Protein AF-A0A5T5CMS7-F1 (afdb_monomer_lite)

Radius of gyration: 16.69 Å; chains: 1; bounding box: 34×51×53 Å

pLDDT: mean 83.08, std 15.41, range [34.88, 97.69]

Structure (mmCIF, N/CA/C/O backbone):
data_AF-A0A5T5CMS7-F1
#
_entry.id   AF-A0A5T5CMS7-F1
#
loop_
_atom_site.group_PDB
_atom_site.id
_atom_site.type_symbol
_atom_site.label_atom_id
_atom_site.label_alt_id
_atom_site.label_comp_id
_atom_site.label_asym_id
_atom_site.label_entity_id
_atom_site.label_seq_id
_atom_site.pdbx_PDB_ins_code
_atom_site.Cartn_x
_atom_site.Cartn_y
_atom_site.Cartn_z
_atom_site.occupancy
_atom_site.B_iso_or_equiv
_atom_site.auth_seq_id
_atom_site.auth_comp_id
_atom_site.auth_asym_id
_atom_site.auth_atom_id
_atom_site.pdbx_PDB_model_num
ATOM 1 N N . MET A 1 1 ? 6.691 -6.790 -33.760 1.00 67.81 1 MET A N 1
ATOM 2 C CA . MET A 1 1 ? 5.887 -5.939 -32.857 1.00 67.81 1 MET A CA 1
ATOM 3 C C . MET A 1 1 ? 5.445 -6.677 -31.600 1.00 67.81 1 MET A C 1
ATOM 5 O O . MET A 1 1 ? 5.761 -6.185 -30.530 1.00 67.81 1 MET A O 1
ATOM 9 N N . GLU A 1 2 ? 4.840 -7.869 -31.679 1.00 78.19 2 GLU A N 1
ATOM 10 C CA . GLU A 1 2 ? 4.357 -8.577 -30.472 1.00 78.19 2 GLU A CA 1
ATOM 11 C C . GLU A 1 2 ? 5.455 -8.902 -29.445 1.00 78.19 2 GLU A C 1
ATOM 13 O O . 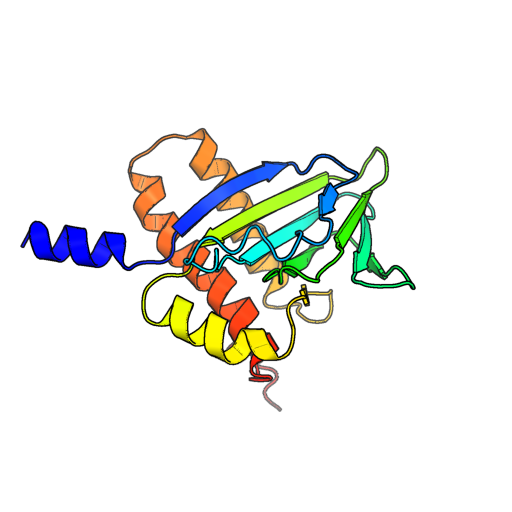GLU A 1 2 ? 5.300 -8.603 -28.270 1.00 78.19 2 GLU A O 1
ATOM 18 N N . LYS A 1 3 ? 6.623 -9.398 -29.877 1.00 79.19 3 LYS A N 1
ATOM 19 C CA . LYS A 1 3 ? 7.758 -9.654 -28.964 1.00 79.19 3 LYS A CA 1
ATOM 20 C C . LYS A 1 3 ? 8.259 -8.392 -28.247 1.00 79.19 3 LYS A C 1
ATOM 22 O O . LYS A 1 3 ? 8.653 -8.467 -27.092 1.00 79.19 3 LYS A O 1
ATOM 27 N N . ILE A 1 4 ? 8.215 -7.241 -28.922 1.00 73.00 4 ILE A N 1
ATOM 28 C CA . ILE A 1 4 ? 8.604 -5.945 -28.342 1.00 73.00 4 ILE A CA 1
ATOM 29 C C . ILE A 1 4 ? 7.532 -5.479 -27.352 1.00 73.00 4 ILE A C 1
ATOM 31 O O . ILE A 1 4 ? 7.870 -5.019 -26.269 1.00 73.00 4 ILE A O 1
ATOM 35 N N . ARG A 1 5 ? 6.246 -5.660 -27.681 1.00 71.44 5 ARG A N 1
ATOM 36 C CA . ARG A 1 5 ? 5.127 -5.367 -26.776 1.00 71.44 5 ARG A CA 1
ATOM 37 C C . ARG A 1 5 ? 5.199 -6.209 -25.502 1.00 71.44 5 ARG A C 1
ATOM 39 O O . ARG A 1 5 ? 5.065 -5.665 -24.416 1.00 71.44 5 ARG A O 1
ATOM 46 N N . GLN A 1 6 ? 5.458 -7.508 -25.631 1.00 73.00 6 GLN A N 1
ATOM 47 C CA . GLN A 1 6 ? 5.621 -8.416 -24.494 1.00 73.00 6 GLN A CA 1
ATOM 48 C C . GLN A 1 6 ? 6.840 -8.050 -23.643 1.00 73.00 6 GLN A C 1
ATOM 50 O O . GLN A 1 6 ? 6.724 -7.971 -22.425 1.00 73.00 6 GLN A O 1
ATOM 55 N N . ALA A 1 7 ? 7.978 -7.735 -24.274 1.00 72.56 7 ALA A N 1
ATOM 56 C CA . ALA A 1 7 ? 9.153 -7.240 -23.561 1.00 72.56 7 ALA A CA 1
ATOM 57 C C . ALA A 1 7 ? 8.838 -5.949 -22.784 1.00 72.56 7 ALA A C 1
ATOM 59 O O . ALA A 1 7 ? 9.144 -5.859 -21.598 1.00 72.56 7 ALA A O 1
ATOM 60 N N . PHE A 1 8 ? 8.139 -4.998 -23.412 1.00 70.56 8 PHE A N 1
ATOM 61 C CA . PHE A 1 8 ? 7.725 -3.749 -22.776 1.00 70.56 8 PHE A CA 1
ATOM 62 C C . PHE A 1 8 ? 6.794 -3.986 -21.580 1.00 70.56 8 PHE A C 1
ATOM 64 O O . PHE A 1 8 ? 7.064 -3.500 -20.484 1.00 70.56 8 PHE A O 1
ATOM 71 N N . LEU A 1 9 ? 5.743 -4.794 -21.747 1.00 70.00 9 LEU A N 1
ATOM 72 C CA . LEU A 1 9 ? 4.816 -5.137 -20.663 1.00 70.00 9 LEU A CA 1
ATOM 73 C C . LEU A 1 9 ? 5.530 -5.841 -19.503 1.00 70.00 9 LEU A C 1
ATOM 75 O O . LEU A 1 9 ? 5.297 -5.503 -18.349 1.00 70.00 9 LEU A O 1
ATOM 79 N N . SER A 1 10 ? 6.457 -6.753 -19.804 1.00 74.50 10 SER A N 1
ATOM 80 C CA . SER A 1 10 ? 7.242 -7.463 -18.787 1.00 74.50 10 SER A CA 1
ATOM 81 C C . SER A 1 10 ? 8.240 -6.578 -18.032 1.00 74.50 10 SER A C 1
ATOM 83 O O . SER A 1 10 ? 8.715 -6.981 -16.970 1.00 74.50 10 SER A O 1
ATOM 85 N N . SER A 1 11 ? 8.546 -5.390 -18.564 1.00 77.44 11 SER A N 1
ATOM 86 C CA . SER A 1 11 ? 9.474 -4.415 -17.981 1.00 77.44 11 SER A CA 1
ATOM 87 C C . SER A 1 11 ? 8.796 -3.316 -17.158 1.00 77.44 11 SER A C 1
ATOM 8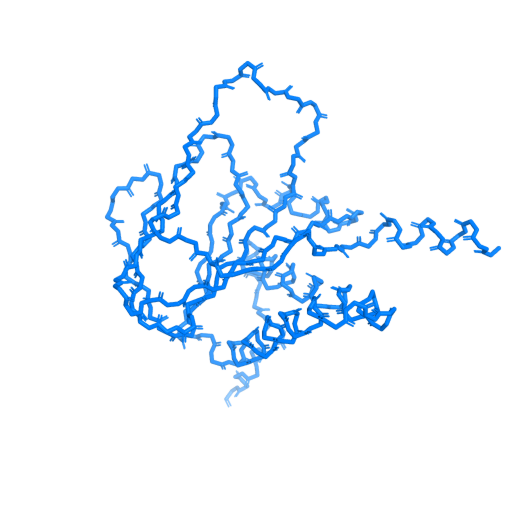9 O O . SER A 1 11 ? 9.492 -2.544 -16.502 1.00 77.44 11 SER A O 1
ATOM 91 N N . ASN A 1 12 ? 7.461 -3.250 -17.171 1.00 84.81 12 ASN A N 1
ATOM 92 C CA . ASN A 1 12 ? 6.697 -2.272 -16.400 1.00 84.81 12 ASN A CA 1
ATOM 93 C C . ASN A 1 12 ? 6.509 -2.716 -14.952 1.00 84.81 12 ASN A C 1
ATOM 95 O O . ASN A 1 12 ? 6.472 -3.909 -14.653 1.00 84.81 12 ASN A O 1
ATOM 99 N N . SER A 1 13 ? 6.346 -1.748 -14.055 1.00 89.81 13 SER A N 1
ATOM 100 C CA . SER A 1 13 ? 5.891 -2.042 -12.703 1.00 89.81 13 SER A CA 1
ATOM 101 C C . SER A 1 13 ? 4.498 -2.664 -12.713 1.00 89.81 13 SER A C 1
ATOM 103 O O . SER A 1 13 ? 3.685 -2.396 -13.601 1.00 89.81 13 SER A O 1
ATOM 105 N N . SER A 1 14 ? 4.232 -3.483 -11.706 1.00 90.31 14 SER A N 1
ATOM 106 C CA . SER A 1 14 ? 2.954 -4.168 -11.534 1.00 90.31 14 SER A CA 1
ATOM 107 C C . SER A 1 14 ? 2.492 -4.113 -10.082 1.00 90.31 14 SER A C 1
ATOM 109 O O . SER A 1 14 ? 3.262 -3.772 -9.180 1.00 90.31 14 SER A O 1
ATOM 111 N N . ILE A 1 15 ? 1.232 -4.460 -9.862 1.00 92.19 15 ILE A N 1
ATOM 112 C CA . ILE A 1 15 ? 0.645 -4.699 -8.552 1.00 92.19 15 ILE A CA 1
ATOM 113 C C . ILE A 1 15 ? 0.525 -6.213 -8.379 1.00 92.19 15 ILE A C 1
ATOM 115 O O . ILE A 1 15 ? -0.155 -6.879 -9.149 1.00 92.19 15 ILE A O 1
ATOM 119 N N . ASP A 1 16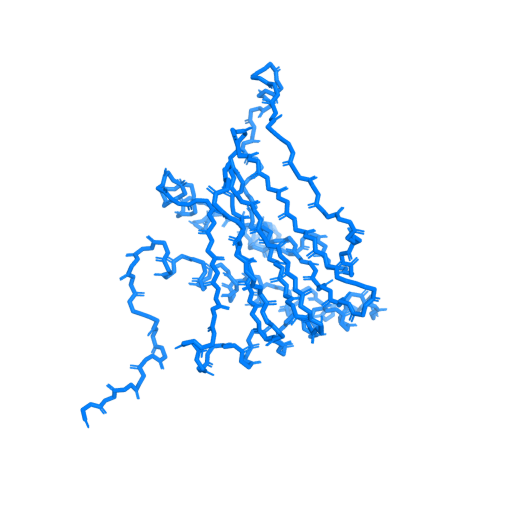 ? 1.198 -6.764 -7.374 1.00 91.69 16 ASP A N 1
ATOM 120 C CA . ASP A 1 16 ? 1.145 -8.202 -7.083 1.00 91.69 16 ASP A CA 1
ATOM 121 C C . ASP A 1 16 ? -0.210 -8.581 -6.469 1.00 91.69 16 ASP A C 1
ATOM 123 O O . ASP A 1 16 ? -0.887 -9.512 -6.903 1.00 91.69 16 ASP A O 1
ATOM 127 N N . PHE A 1 17 ? -0.666 -7.784 -5.501 1.00 92.12 17 PHE A N 1
ATOM 128 C CA . PHE A 1 17 ? -1.988 -7.924 -4.906 1.00 92.12 17 PHE A CA 1
ATOM 129 C C . PHE A 1 17 ? -2.498 -6.605 -4.324 1.00 92.12 17 PHE A C 1
ATOM 131 O O . PHE A 1 17 ? -1.743 -5.653 -4.101 1.00 92.12 17 PHE A O 1
ATOM 138 N N . ILE A 1 18 ? -3.798 -6.576 -4.042 1.00 94.25 18 ILE A N 1
ATOM 139 C CA . ILE A 1 18 ? -4.438 -5.597 -3.169 1.00 94.25 18 ILE A CA 1
ATOM 140 C C . ILE A 1 18 ? -5.499 -6.297 -2.317 1.00 94.25 18 ILE A C 1
ATOM 142 O O . ILE A 1 18 ? -6.264 -7.104 -2.835 1.00 94.25 18 ILE A O 1
ATOM 146 N N . GLU A 1 19 ? -5.544 -6.024 -1.016 1.00 94.81 19 GLU A N 1
ATOM 147 C CA . GLU A 1 19 ? -6.506 -6.645 -0.101 1.00 94.81 19 GLU A CA 1
ATOM 148 C C . GLU A 1 19 ? -6.706 -5.836 1.186 1.00 94.81 19 GLU A C 1
ATOM 150 O O . GLU A 1 19 ? -6.019 -4.846 1.437 1.00 94.81 19 GLU A O 1
ATOM 155 N N . TYR A 1 20 ? -7.679 -6.251 2.000 1.00 94.50 20 TYR A N 1
ATOM 156 C CA . TYR A 1 20 ? -7.798 -5.763 3.371 1.00 94.50 20 TYR A CA 1
ATOM 157 C C . TYR A 1 20 ? -6.814 -6.524 4.258 1.00 94.50 20 TYR A C 1
ATOM 159 O O . TYR A 1 20 ? -6.848 -7.751 4.323 1.00 94.50 20 TYR A O 1
ATOM 167 N N . CYS A 1 21 ? -5.959 -5.781 4.948 1.00 92.69 21 CYS A N 1
ATOM 168 C CA . CYS A 1 21 ? -4.949 -6.329 5.832 1.00 92.69 21 CYS A CA 1
ATOM 169 C C . CYS A 1 21 ? -5.594 -6.902 7.102 1.00 92.69 21 CYS A C 1
ATOM 171 O O . CYS A 1 21 ? -6.461 -6.276 7.718 1.00 92.69 21 CYS A O 1
ATOM 173 N N . SER A 1 22 ? -5.157 -8.097 7.499 1.00 89.50 22 SER A N 1
ATOM 174 C CA . SER A 1 22 ? -5.570 -8.723 8.756 1.00 89.50 22 SER A CA 1
ATOM 175 C C . SER A 1 22 ? -4.649 -8.266 9.885 1.00 89.50 22 SER A C 1
ATOM 177 O O . SER A 1 22 ? -3.467 -8.603 9.895 1.00 89.50 22 SER A O 1
ATOM 179 N N . CYS A 1 23 ? -5.176 -7.501 10.842 1.00 88.75 23 CYS A N 1
ATOM 180 C CA . CYS A 1 23 ? -4.410 -7.060 12.008 1.00 88.75 23 CYS A CA 1
ATOM 181 C C . CYS A 1 23 ? -4.396 -8.134 13.123 1.00 88.75 23 CYS A C 1
ATOM 183 O O . CYS A 1 23 ? -5.442 -8.725 13.400 1.00 88.75 23 CYS A O 1
ATOM 185 N N . PRO A 1 24 ? -3.258 -8.351 13.817 1.00 91.56 24 PRO A N 1
ATOM 186 C CA . PRO A 1 24 ? -1.972 -7.686 13.614 1.00 91.56 24 PRO A CA 1
ATOM 187 C C . PRO A 1 24 ? -1.226 -8.232 12.389 1.00 91.56 24 PRO A C 1
ATOM 189 O O . PRO A 1 24 ? -1.139 -9.441 12.190 1.00 91.56 24 PRO A O 1
ATOM 192 N N . TYR A 1 25 ? -0.626 -7.330 11.616 1.00 93.12 25 TYR A N 1
ATOM 193 C CA . TYR A 1 25 ? 0.267 -7.684 10.521 1.00 93.12 25 TYR A CA 1
ATOM 194 C C . TYR A 1 25 ? 1.710 -7.622 11.008 1.00 93.12 25 TYR A C 1
ATOM 196 O O . TYR A 1 25 ? 2.160 -6.589 11.510 1.00 93.12 25 TYR A O 1
ATOM 204 N N . ILE A 1 26 ? 2.421 -8.743 10.901 1.00 92.44 26 ILE A N 1
ATOM 205 C CA . ILE A 1 26 ? 3.738 -8.924 11.511 1.00 92.44 26 ILE A CA 1
ATOM 206 C C . ILE A 1 26 ? 4.713 -9.448 10.465 1.00 92.44 26 ILE A C 1
ATOM 208 O O . ILE A 1 26 ? 4.481 -10.482 9.841 1.00 92.44 26 ILE A O 1
ATOM 212 N N . ILE A 1 27 ? 5.840 -8.758 10.330 1.00 89.62 27 ILE A N 1
ATOM 213 C CA . ILE A 1 27 ? 6.996 -9.204 9.564 1.00 89.62 27 ILE A CA 1
ATOM 214 C C . ILE A 1 27 ? 8.177 -9.314 10.525 1.00 89.62 27 ILE A C 1
ATOM 216 O O . ILE A 1 27 ? 8.544 -8.342 11.183 1.00 89.62 27 ILE A O 1
ATOM 220 N N . LEU A 1 28 ? 8.790 -10.495 10.564 1.00 88.56 28 LEU A N 1
ATOM 221 C CA . LEU A 1 28 ? 9.995 -10.764 11.343 1.00 88.56 28 LEU A CA 1
ATOM 222 C C . LEU A 1 28 ? 11.241 -10.800 10.440 1.00 88.56 28 LEU A C 1
ATOM 224 O O . LEU A 1 28 ? 11.117 -11.076 9.238 1.00 88.56 28 LEU A O 1
ATOM 228 N N . PRO A 1 29 ? 12.441 -10.567 10.998 1.00 85.88 29 PRO A N 1
ATOM 229 C CA . PRO A 1 29 ? 13.688 -10.711 10.259 1.00 85.88 29 PRO A CA 1
ATOM 230 C C . PRO A 1 29 ? 13.857 -12.122 9.678 1.00 85.88 29 PRO A C 1
ATOM 232 O O . PRO A 1 29 ? 13.538 -13.117 10.333 1.00 85.88 29 PRO A O 1
ATOM 235 N N . CYS A 1 30 ? 14.375 -12.218 8.453 1.00 76.75 30 CYS A N 1
ATOM 236 C CA . CYS A 1 30 ? 14.709 -13.503 7.834 1.00 76.75 30 CYS A CA 1
ATOM 237 C C . CYS A 1 30 ? 16.058 -14.022 8.358 1.00 76.75 30 CYS A C 1
ATOM 239 O O . CYS A 1 30 ? 16.986 -13.243 8.585 1.00 76.75 30 CYS A O 1
ATOM 241 N N . SER A 1 31 ? 16.203 -15.344 8.491 1.00 64.31 31 SER A N 1
ATOM 242 C CA . SER A 1 31 ? 17.508 -15.970 8.728 1.00 64.31 31 SER A CA 1
ATOM 243 C C . SER A 1 31 ? 18.406 -15.801 7.495 1.00 64.31 31 SER A C 1
ATOM 245 O O . SER A 1 31 ? 17.962 -15.972 6.358 1.00 64.31 31 SER A O 1
ATOM 247 N N . GLN A 1 32 ? 19.682 -15.464 7.713 1.00 57.31 32 GLN A N 1
ATOM 248 C CA . GLN A 1 32 ? 20.644 -15.125 6.650 1.00 57.31 32 GLN A CA 1
ATOM 249 C C . GLN A 1 32 ? 20.870 -16.247 5.614 1.00 57.31 32 GLN A C 1
ATOM 251 O O . GLN A 1 32 ? 21.335 -15.955 4.513 1.00 57.31 32 GLN A O 1
ATOM 256 N N . ASP A 1 33 ? 20.480 -17.485 5.934 1.00 51.22 33 ASP A N 1
ATOM 257 C CA . ASP A 1 33 ? 20.630 -18.683 5.095 1.00 51.22 33 ASP A CA 1
ATOM 258 C C . ASP A 1 33 ? 19.566 -18.823 3.989 1.00 51.22 33 ASP A C 1
ATOM 260 O O . ASP A 1 33 ? 19.667 -19.702 3.138 1.00 51.22 33 ASP A O 1
ATOM 264 N N . THR A 1 34 ? 18.551 -17.951 3.962 1.00 51.28 34 THR A N 1
ATOM 265 C CA . THR A 1 34 ? 17.503 -17.919 2.918 1.00 51.28 34 THR A CA 1
ATOM 266 C C . THR A 1 34 ? 17.713 -16.805 1.891 1.00 51.28 34 THR A C 1
ATOM 268 O O . THR A 1 34 ? 16.760 -16.309 1.298 1.00 51.28 34 THR A O 1
ATOM 271 N N . GLN A 1 35 ? 18.967 -16.407 1.647 1.00 49.34 35 GLN A N 1
ATOM 272 C CA . GLN A 1 35 ? 19.316 -15.523 0.530 1.00 49.34 35 GLN A CA 1
ATOM 273 C C . GLN A 1 35 ? 19.150 -16.261 -0.807 1.00 49.34 35 GLN A C 1
ATOM 275 O O . GLN A 1 35 ? 20.116 -16.670 -1.447 1.00 49.34 35 GLN A O 1
ATOM 280 N N . THR A 1 36 ? 17.906 -16.444 -1.245 1.00 45.28 36 THR A N 1
ATOM 281 C CA . THR A 1 36 ? 17.616 -16.669 -2.658 1.00 45.28 36 THR A CA 1
ATOM 282 C C . THR A 1 36 ? 18.021 -15.419 -3.431 1.00 45.28 36 THR A C 1
ATOM 284 O O . THR A 1 36 ? 17.695 -14.295 -3.059 1.00 45.28 36 THR A O 1
ATOM 287 N N . SER A 1 37 ? 18.797 -15.638 -4.487 1.00 44.19 37 SER A N 1
ATOM 288 C CA . SER A 1 37 ? 19.586 -14.671 -5.253 1.00 44.19 37 SER A CA 1
ATOM 289 C C . SER A 1 37 ? 18.783 -13.736 -6.168 1.00 44.19 37 SER A C 1
ATOM 291 O O . SER A 1 37 ? 19.266 -13.354 -7.230 1.00 44.19 37 SER A O 1
ATOM 293 N N . ASP A 1 38 ? 17.578 -13.356 -5.772 1.00 47.75 38 ASP A N 1
ATOM 294 C CA . ASP A 1 38 ? 16.832 -12.249 -6.356 1.00 47.75 38 ASP A CA 1
ATOM 295 C C . ASP A 1 38 ? 16.260 -11.493 -5.160 1.00 47.75 38 ASP A C 1
ATOM 297 O O . ASP A 1 38 ? 15.401 -12.003 -4.446 1.00 47.75 38 ASP A O 1
ATOM 301 N N . LEU A 1 39 ? 16.807 -10.313 -4.860 1.00 54.44 39 LEU A N 1
ATOM 302 C CA . LEU A 1 39 ? 16.187 -9.417 -3.889 1.00 54.44 39 LEU A CA 1
ATOM 303 C C . LEU A 1 39 ? 14.756 -9.183 -4.377 1.00 54.44 39 LEU A C 1
ATOM 305 O O . LEU A 1 39 ? 14.579 -8.543 -5.419 1.00 54.44 39 LEU A O 1
ATOM 309 N N . ASP A 1 40 ? 13.772 -9.715 -3.648 1.00 64.88 40 ASP A N 1
ATOM 310 C CA . ASP A 1 40 ? 12.352 -9.409 -3.805 1.00 64.88 40 ASP A CA 1
ATOM 311 C C . ASP A 1 40 ? 12.161 -7.908 -3.537 1.00 64.88 40 ASP A C 1
ATOM 313 O O . ASP A 1 40 ? 11.792 -7.463 -2.453 1.00 64.88 40 ASP A O 1
ATOM 317 N N . CYS A 1 41 ? 12.527 -7.098 -4.525 1.00 80.31 41 CYS A N 1
ATOM 318 C CA . CYS A 1 41 ? 12.445 -5.656 -4.481 1.00 80.31 41 CYS A CA 1
ATOM 319 C C . CYS A 1 41 ? 10.998 -5.305 -4.785 1.00 80.31 41 CYS A C 1
ATOM 321 O O . CYS A 1 41 ? 10.597 -5.266 -5.947 1.00 80.31 41 CYS A O 1
ATOM 323 N N . TYR A 1 42 ? 10.219 -5.109 -3.728 1.00 90.88 42 TYR A N 1
ATOM 324 C CA . TYR A 1 42 ? 8.848 -4.627 -3.778 1.00 90.88 42 TYR A CA 1
ATOM 325 C C . TYR A 1 42 ? 8.636 -3.535 -2.735 1.00 90.88 42 TYR A C 1
ATOM 327 O O . TYR A 1 42 ? 9.380 -3.416 -1.762 1.00 90.88 42 TYR A O 1
ATOM 335 N N . ILE A 1 43 ? 7.595 -2.737 -2.944 1.00 93.81 43 ILE A N 1
ATOM 336 C CA . ILE A 1 43 ? 7.121 -1.757 -1.974 1.00 93.81 43 ILE A CA 1
ATOM 337 C C . ILE A 1 43 ? 5.744 -2.215 -1.509 1.00 93.81 43 ILE A C 1
ATOM 339 O O . ILE A 1 43 ? 4.790 -2.212 -2.289 1.00 93.81 43 ILE A O 1
ATOM 343 N N . ASP A 1 44 ? 5.638 -2.607 -0.245 1.00 95.12 44 ASP A N 1
ATOM 3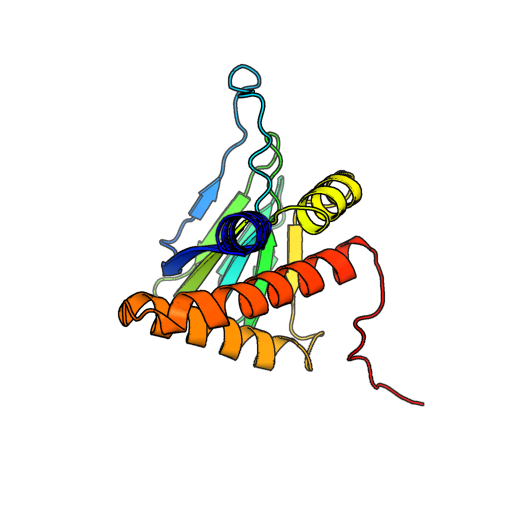44 C CA . ASP A 1 44 ? 4.347 -2.783 0.409 1.00 95.12 44 ASP A CA 1
ATOM 345 C C . ASP A 1 44 ? 3.781 -1.400 0.754 1.00 95.12 44 ASP A C 1
ATOM 347 O O . ASP A 1 44 ? 4.437 -0.586 1.405 1.00 95.12 44 ASP A O 1
ATOM 351 N N . VAL A 1 45 ? 2.563 -1.127 0.299 1.00 97.25 45 VAL A N 1
ATOM 352 C CA . VAL A 1 45 ? 1.828 0.109 0.560 1.00 97.25 45 VAL A CA 1
ATOM 353 C C . VAL A 1 45 ? 0.622 -0.225 1.424 1.00 97.25 45 VAL A C 1
ATOM 355 O O . VAL A 1 45 ? -0.254 -0.981 1.008 1.00 97.25 45 VAL A O 1
ATOM 358 N N . PHE A 1 46 ? 0.561 0.358 2.615 1.00 97.50 46 PHE A N 1
ATOM 359 C CA . PHE A 1 46 ? -0.571 0.247 3.527 1.00 97.50 46 PHE A CA 1
ATOM 360 C C . PHE A 1 46 ? -1.311 1.578 3.571 1.00 97.50 46 PHE A C 1
ATOM 362 O O . PHE A 1 46 ? -0.681 2.624 3.659 1.00 97.50 46 PHE A O 1
ATOM 369 N N . TYR A 1 47 ? -2.635 1.546 3.541 1.00 97.69 47 TYR A N 1
ATOM 370 C CA . TYR A 1 47 ? -3.499 2.715 3.630 1.00 97.69 47 TYR A CA 1
ATOM 371 C C . TYR A 1 47 ? -4.462 2.554 4.798 1.00 97.69 47 TYR A C 1
ATOM 373 O O . TYR A 1 47 ? -5.262 1.613 4.818 1.00 97.69 47 TYR A O 1
ATOM 381 N N . ILE A 1 48 ? -4.409 3.484 5.752 1.00 97.25 48 ILE A N 1
ATOM 382 C CA . ILE A 1 48 ? -5.331 3.513 6.887 1.00 97.25 48 ILE A CA 1
ATOM 383 C C . ILE A 1 48 ? -6.640 4.134 6.409 1.00 97.25 48 ILE A C 1
ATOM 385 O O . ILE A 1 48 ? -6.805 5.351 6.350 1.00 97.25 48 ILE A O 1
ATOM 389 N N . LYS A 1 49 ? -7.589 3.285 6.024 1.00 95.75 49 LYS A N 1
ATOM 390 C CA . LYS A 1 49 ? -8.878 3.722 5.482 1.00 95.75 49 LYS A CA 1
ATOM 391 C C . LYS A 1 49 ? -9.831 4.176 6.587 1.00 95.75 49 LYS A C 1
ATOM 393 O O . LYS A 1 49 ? -10.613 5.103 6.387 1.00 95.75 49 LYS A O 1
ATOM 398 N N . LYS A 1 50 ? -9.790 3.512 7.745 1.00 96.12 50 LYS A N 1
ATOM 399 C CA . LYS A 1 50 ? -10.662 3.782 8.895 1.00 96.12 50 LYS A CA 1
ATOM 400 C C . LYS A 1 50 ? -9.990 3.348 10.196 1.00 96.12 50 LYS A C 1
ATOM 402 O O . LYS A 1 50 ? -9.196 2.412 10.184 1.00 96.12 50 LYS A O 1
ATOM 407 N N . GLY A 1 51 ? -10.373 3.983 11.303 1.00 94.56 51 GLY A N 1
ATOM 408 C CA . GLY A 1 51 ? -9.881 3.668 12.644 1.00 94.56 51 GLY A CA 1
ATOM 409 C C . GLY A 1 51 ? -8.460 4.178 12.872 1.00 94.56 51 GLY A C 1
ATOM 410 O O . GLY A 1 51 ? -7.920 4.932 12.066 1.00 94.56 51 GLY A O 1
ATOM 411 N N . VAL A 1 52 ? -7.864 3.779 13.991 1.00 94.62 52 VAL A N 1
ATOM 412 C CA . VAL A 1 52 ? -6.479 4.126 14.336 1.00 94.62 52 VAL A CA 1
ATOM 413 C C . VAL A 1 52 ? -5.631 2.867 14.239 1.00 94.62 52 VAL A C 1
ATOM 415 O O . VAL A 1 52 ? -6.024 1.809 14.738 1.00 94.62 52 VAL A O 1
ATOM 418 N N . ALA A 1 53 ? -4.480 2.976 13.585 1.00 96.50 53 ALA A N 1
ATOM 419 C CA . ALA A 1 53 ? -3.482 1.918 13.545 1.00 96.50 53 ALA A CA 1
ATOM 420 C C . ALA A 1 53 ? -2.254 2.316 14.365 1.00 96.50 53 ALA A C 1
ATOM 422 O O . ALA A 1 53 ? -2.019 3.492 14.638 1.00 96.50 53 ALA A O 1
ATOM 423 N N . GLU A 1 54 ? -1.469 1.334 14.773 1.00 97.00 54 GLU A N 1
ATOM 424 C CA . GLU A 1 54 ? -0.219 1.544 15.483 1.00 97.00 54 GLU A CA 1
ATOM 425 C C . GLU A 1 54 ? 0.892 0.770 14.773 1.00 97.00 54 GLU A C 1
ATOM 427 O O . GLU A 1 54 ? 0.785 -0.428 14.507 1.00 97.00 54 GLU A O 1
ATOM 432 N N . LEU A 1 55 ? 1.946 1.495 14.413 1.00 96.56 55 LEU A N 1
ATOM 433 C CA . LEU A 1 55 ? 3.088 1.002 13.662 1.00 96.56 55 LEU A CA 1
ATOM 434 C C . LEU A 1 55 ? 4.313 0.953 14.571 1.00 96.56 55 LEU A C 1
ATOM 436 O O . LEU A 1 55 ? 4.705 1.969 15.138 1.00 96.56 55 LEU A O 1
ATOM 440 N N . MET A 1 56 ? 4.970 -0.198 14.656 1.00 95.56 56 MET A N 1
ATOM 441 C CA . MET A 1 56 ? 6.297 -0.328 15.254 1.00 95.56 56 MET A CA 1
ATOM 442 C C . MET A 1 56 ? 7.266 -0.889 14.218 1.00 95.56 56 MET A C 1
ATOM 444 O O . MET A 1 56 ? 6.984 -1.904 13.581 1.00 95.56 56 MET A O 1
ATOM 448 N N . PHE A 1 57 ? 8.418 -0.238 14.068 1.00 93.69 57 PHE A N 1
ATOM 449 C CA . PHE A 1 57 ? 9.420 -0.607 13.076 1.00 93.69 57 PHE A CA 1
ATOM 450 C C . PHE A 1 57 ? 10.813 -0.678 13.696 1.00 93.69 57 PHE A C 1
ATOM 452 O O . PHE A 1 57 ? 11.312 0.314 14.217 1.00 93.69 57 PHE A O 1
ATOM 459 N N . ASN A 1 58 ? 11.436 -1.855 13.617 1.00 90.25 58 ASN A N 1
ATOM 460 C CA . ASN A 1 58 ? 12.735 -2.256 14.170 1.00 90.25 58 ASN A CA 1
ATOM 461 C C . ASN A 1 58 ? 12.865 -2.177 15.699 1.00 90.25 58 ASN A C 1
ATOM 463 O O . ASN A 1 58 ? 13.359 -3.123 16.311 1.00 90.25 58 ASN A O 1
ATOM 467 N N . ALA A 1 59 ? 12.404 -1.100 16.325 1.00 87.69 59 ALA A N 1
ATOM 468 C CA . ALA A 1 59 ? 12.385 -0.920 17.767 1.00 87.69 59 ALA A CA 1
ATOM 469 C C . ALA A 1 59 ? 11.260 0.053 18.185 1.00 87.69 59 ALA A C 1
ATOM 471 O O . ALA A 1 59 ? 10.759 0.808 17.352 1.00 87.69 59 ALA A O 1
ATOM 472 N N . PRO A 1 60 ? 10.861 0.064 19.469 1.00 88.69 60 PRO A N 1
ATOM 473 C CA . PRO A 1 60 ? 10.004 1.110 20.030 1.00 88.69 60 PRO A CA 1
ATOM 474 C C . PRO A 1 60 ? 10.639 2.515 19.921 1.00 88.69 60 PRO A C 1
ATOM 476 O O . PRO A 1 60 ? 11.868 2.621 19.876 1.00 88.69 60 PRO A O 1
ATOM 479 N N . PRO A 1 61 ? 9.846 3.603 19.978 1.00 90.00 61 PRO A N 1
ATOM 480 C CA . PRO A 1 61 ? 8.408 3.644 20.253 1.00 90.00 61 PRO A CA 1
ATOM 481 C C . PRO A 1 61 ? 7.545 3.345 19.022 1.00 90.00 61 PRO A C 1
ATOM 483 O O . PRO A 1 61 ? 7.985 3.460 17.881 1.00 90.00 61 PRO A O 1
ATOM 486 N N . SER A 1 62 ? 6.293 2.982 19.272 1.00 92.62 62 SER A N 1
ATOM 487 C CA . SER A 1 62 ? 5.272 2.877 18.238 1.00 92.62 62 SER A CA 1
ATOM 488 C C . SER A 1 62 ? 4.757 4.255 17.799 1.00 92.62 62 SER A C 1
ATOM 490 O O . SER A 1 62 ? 4.736 5.220 18.567 1.00 92.62 62 SER A O 1
ATOM 492 N N . ILE A 1 63 ? 4.326 4.336 16.543 1.00 94.44 63 ILE A N 1
ATOM 493 C CA . ILE A 1 63 ? 3.744 5.516 15.903 1.00 94.44 63 ILE A CA 1
ATOM 494 C C . ILE A 1 63 ? 2.254 5.251 15.703 1.00 94.44 63 ILE A C 1
ATOM 496 O O . ILE A 1 63 ? 1.874 4.230 15.131 1.00 94.44 63 ILE A O 1
ATOM 500 N N . LYS A 1 64 ? 1.400 6.171 16.159 1.00 95.44 64 LYS A N 1
ATOM 501 C CA . LYS A 1 64 ? -0.039 6.114 15.878 1.00 95.44 64 LYS A CA 1
ATOM 502 C C . LYS A 1 64 ? -0.317 6.680 14.497 1.00 95.44 64 LYS A C 1
ATOM 504 O O . LYS A 1 64 ? 0.179 7.756 14.179 1.00 95.44 64 LYS A O 1
ATOM 509 N N . LEU A 1 65 ? -1.142 5.972 13.741 1.00 95.56 65 LEU A N 1
ATOM 510 C CA . LEU A 1 65 ? -1.537 6.333 12.393 1.00 95.56 65 LEU A CA 1
ATOM 511 C C . LEU A 1 65 ? -3.040 6.595 12.322 1.00 95.56 65 LEU A C 1
ATOM 513 O O . LEU A 1 65 ? -3.850 5.819 12.839 1.00 95.56 65 LEU A O 1
ATOM 517 N N . SER A 1 66 ? -3.396 7.698 11.679 1.00 95.06 66 SER A N 1
ATOM 518 C CA . SER A 1 66 ? -4.763 8.193 11.527 1.00 95.06 66 SER A CA 1
ATOM 519 C C . SER A 1 66 ? -5.363 7.801 10.172 1.00 95.06 66 SER A C 1
ATOM 521 O O . SER A 1 66 ? -4.626 7.511 9.226 1.00 95.06 66 SER A O 1
ATOM 523 N N . PRO A 1 67 ? -6.702 7.826 10.027 1.00 95.31 67 PRO A N 1
ATOM 524 C CA . PRO A 1 67 ? -7.335 7.654 8.726 1.00 95.31 67 PRO A CA 1
ATOM 525 C C . PRO A 1 67 ? -6.794 8.653 7.698 1.00 95.31 67 PRO A C 1
ATOM 527 O O . PRO A 1 67 ? -6.673 9.841 7.990 1.00 95.31 67 PRO A O 1
ATOM 530 N N . GLY A 1 68 ? -6.511 8.177 6.487 1.00 94.44 68 GLY A N 1
ATOM 531 C CA . GLY A 1 68 ? -5.917 8.980 5.416 1.00 94.44 68 GLY A CA 1
ATOM 532 C C . GLY A 1 68 ? -4.415 8.765 5.233 1.00 94.44 68 GLY A C 1
ATOM 533 O O . GLY A 1 68 ? -3.896 9.077 4.165 1.00 94.44 68 GLY A O 1
ATOM 534 N N . GLU A 1 69 ? -3.725 8.206 6.226 1.00 95.75 69 GLU A N 1
ATOM 535 C CA . GLU A 1 69 ? -2.274 8.033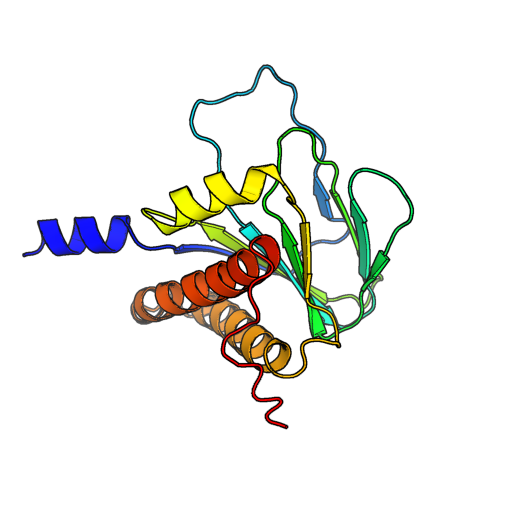 6.171 1.00 95.75 69 GLU A CA 1
ATOM 536 C C . GLU A 1 69 ? -1.868 6.768 5.410 1.00 95.75 69 GLU A C 1
ATOM 538 O O . GLU A 1 69 ? -2.580 5.756 5.406 1.00 95.75 69 GLU A O 1
ATOM 543 N N . PHE A 1 70 ? -0.699 6.833 4.767 1.00 96.94 70 PHE A N 1
ATOM 544 C CA . PHE A 1 70 ? -0.106 5.697 4.065 1.00 96.94 70 PHE A CA 1
ATOM 545 C C . PHE A 1 70 ? 1.242 5.315 4.659 1.00 96.94 70 PHE A C 1
ATOM 547 O O . PHE A 1 70 ? 2.010 6.167 5.096 1.00 96.94 70 PHE A O 1
ATOM 554 N N . ILE A 1 71 ? 1.562 4.031 4.586 1.00 96.31 71 ILE A N 1
ATOM 555 C CA . ILE A 1 71 ? 2.867 3.475 4.919 1.00 96.31 71 ILE A CA 1
ATOM 556 C C . ILE A 1 71 ? 3.436 2.859 3.647 1.00 96.31 71 ILE A C 1
ATOM 558 O O . ILE A 1 71 ? 2.766 2.060 3.004 1.00 96.31 71 ILE A O 1
ATOM 562 N N . PHE A 1 72 ? 4.672 3.191 3.308 1.00 95.12 72 PHE A N 1
ATOM 563 C CA . PHE A 1 72 ? 5.442 2.576 2.237 1.00 95.12 72 PHE A CA 1
ATOM 564 C C . PHE A 1 72 ? 6.613 1.823 2.860 1.00 95.12 72 PHE A C 1
ATOM 566 O O . PHE A 1 72 ? 7.432 2.420 3.561 1.00 95.12 72 PHE A O 1
ATOM 573 N N . LEU A 1 73 ? 6.700 0.524 2.598 1.00 92.75 73 LEU A N 1
ATOM 574 C CA . LEU A 1 73 ? 7.717 -0.366 3.138 1.00 92.75 73 LEU A CA 1
ATOM 575 C C . LEU A 1 73 ? 8.442 -1.089 1.998 1.00 92.75 73 LEU A C 1
ATOM 577 O O . LEU A 1 73 ? 7.882 -1.962 1.344 1.00 92.75 73 LEU A O 1
ATOM 581 N N . ASN A 1 74 ? 9.712 -0.757 1.802 1.00 91.25 74 ASN A N 1
ATOM 582 C CA . ASN A 1 74 ? 10.664 -1.528 1.008 1.00 91.25 74 ASN A CA 1
ATOM 583 C C . ASN A 1 74 ? 11.532 -2.348 1.966 1.00 91.25 74 ASN A C 1
ATOM 585 O O . ASN A 1 74 ? 12.551 -1.872 2.469 1.00 91.25 74 ASN A O 1
ATOM 589 N N . ARG A 1 75 ? 11.063 -3.548 2.294 1.00 85.25 75 ARG A N 1
ATOM 590 C CA . ARG A 1 75 ? 11.592 -4.374 3.382 1.00 85.25 75 ARG A CA 1
ATOM 591 C C . ARG A 1 75 ? 13.048 -4.797 3.151 1.00 85.25 75 ARG A C 1
ATOM 593 O O . ARG A 1 75 ? 13.394 -5.316 2.094 1.00 85.25 75 ARG A O 1
ATOM 600 N N . LYS A 1 76 ? 13.864 -4.733 4.207 1.00 85.06 76 LYS A N 1
ATOM 601 C CA . LYS A 1 76 ? 15.154 -5.439 4.305 1.00 85.06 76 LYS A CA 1
ATOM 602 C C . LYS A 1 76 ? 15.014 -6.724 5.122 1.00 85.06 76 LYS A C 1
ATOM 604 O O . LYS A 1 76 ? 14.162 -6.829 6.001 1.00 85.06 76 LYS A O 1
ATOM 609 N N . CYS A 1 77 ? 15.893 -7.701 4.895 1.00 81.75 77 CYS A N 1
ATOM 610 C CA . CYS A 1 77 ? 15.877 -8.968 5.643 1.00 81.75 77 CYS A CA 1
ATOM 611 C C . CYS A 1 77 ? 16.053 -8.790 7.158 1.00 81.75 77 CYS A C 1
ATOM 613 O O . CYS A 1 77 ? 15.585 -9.627 7.922 1.00 81.75 77 CYS A O 1
ATOM 615 N N . SER A 1 78 ? 16.720 -7.718 7.587 1.00 84.69 78 SER A N 1
ATOM 616 C CA . SER A 1 78 ? 16.914 -7.368 8.996 1.00 84.69 78 SER A CA 1
ATOM 617 C C . SER A 1 78 ? 15.716 -6.663 9.631 1.00 84.69 78 SER A C 1
ATOM 619 O O . SER A 1 78 ? 15.730 -6.455 10.842 1.00 84.69 78 SER A O 1
ATOM 621 N N . ASP A 1 79 ? 14.729 -6.245 8.836 1.00 87.38 79 ASP A N 1
ATOM 622 C CA . ASP A 1 79 ? 13.653 -5.393 9.322 1.00 87.38 79 ASP A CA 1
ATOM 623 C C . ASP A 1 79 ? 12.609 -6.191 10.110 1.00 87.38 79 ASP A C 1
ATOM 625 O O . ASP A 1 79 ? 12.233 -7.312 9.755 1.00 87.38 79 ASP A O 1
ATOM 629 N N . CYS A 1 80 ? 12.113 -5.564 11.172 1.00 91.25 80 CYS A N 1
ATOM 630 C CA . CYS A 1 80 ? 11.019 -6.046 11.997 1.00 91.25 80 CYS A CA 1
ATOM 631 C C . CYS A 1 80 ? 9.878 -5.028 11.926 1.00 91.25 80 CYS A C 1
ATOM 633 O O . CYS A 1 80 ? 10.082 -3.853 12.223 1.00 91.25 80 CYS A O 1
ATOM 635 N N . PHE A 1 81 ? 8.685 -5.447 11.515 1.00 93.69 81 PHE A N 1
ATOM 636 C CA . PHE A 1 81 ? 7.559 -4.546 11.273 1.00 93.69 81 PHE A CA 1
ATOM 637 C C . PHE A 1 81 ? 6.291 -5.107 11.905 1.00 93.69 81 PHE A C 1
ATOM 639 O O . PHE A 1 81 ? 5.920 -6.254 11.659 1.00 93.69 81 PHE A O 1
ATOM 646 N N . PHE A 1 82 ? 5.613 -4.278 12.693 1.00 95.38 82 PHE A N 1
ATOM 647 C CA . PHE A 1 82 ? 4.328 -4.589 13.304 1.00 95.38 82 PHE A CA 1
ATOM 648 C C . PHE A 1 82 ? 3.346 -3.485 12.959 1.00 95.38 82 PHE A C 1
ATOM 650 O O . PHE A 1 82 ? 3.594 -2.321 13.270 1.00 95.38 82 PHE A O 1
ATOM 657 N N . LEU A 1 83 ? 2.223 -3.860 12.362 1.00 96.81 83 LEU A N 1
ATOM 658 C CA . LEU A 1 83 ? 1.097 -2.972 12.133 1.00 96.81 83 LEU A CA 1
ATOM 659 C C . LEU A 1 83 ? -0.132 -3.557 12.819 1.00 96.81 83 LEU A C 1
ATOM 661 O O . LEU A 1 83 ? -0.660 -4.600 12.426 1.00 96.81 83 LEU A O 1
ATOM 665 N N . THR A 1 84 ? -0.564 -2.894 13.880 1.00 96.06 84 THR A N 1
ATOM 666 C CA . THR A 1 84 ? -1.710 -3.296 14.690 1.00 96.06 84 THR A CA 1
ATOM 667 C C . THR A 1 84 ? -2.847 -2.292 14.519 1.00 96.06 84 THR A C 1
ATOM 669 O O . THR A 1 84 ? -2.648 -1.155 14.098 1.00 96.06 84 THR A O 1
ATOM 672 N N . GLY A 1 85 ? -4.068 -2.728 14.806 1.00 93.31 85 GLY A N 1
ATOM 673 C CA . GLY A 1 85 ? -5.272 -1.913 14.689 1.00 93.31 85 GLY A CA 1
ATOM 674 C C . GLY A 1 85 ? -6.335 -2.395 15.667 1.00 93.31 85 GLY A C 1
ATOM 675 O O . GLY A 1 85 ? -6.301 -3.546 16.109 1.00 93.31 85 GLY A O 1
ATOM 676 N N . GLY A 1 86 ? -7.255 -1.500 16.027 1.00 89.62 86 GLY A N 1
ATOM 677 C CA . GLY A 1 86 ? -8.444 -1.830 16.806 1.00 89.62 86 GLY A CA 1
ATOM 678 C C . GLY A 1 86 ? -9.469 -2.633 15.998 1.00 89.62 86 GLY A C 1
ATOM 679 O O . GLY A 1 86 ? -9.280 -2.914 14.817 1.00 89.62 86 GLY A O 1
ATOM 680 N N . GLN A 1 87 ? -10.588 -2.993 16.635 1.00 87.31 87 GLN A N 1
ATOM 681 C CA . GLN A 1 87 ? -11.665 -3.768 15.992 1.00 87.31 87 GLN A CA 1
ATOM 682 C C . GLN A 1 87 ? -12.343 -3.027 14.829 1.00 87.31 87 GLN A C 1
ATOM 684 O O . GLN A 1 87 ? -12.937 -3.654 13.957 1.00 87.31 87 GLN A O 1
ATOM 689 N N . ASP A 1 88 ? -12.286 -1.699 14.829 1.00 91.75 88 ASP A N 1
ATOM 690 C CA . ASP A 1 88 ? -12.875 -0.816 13.827 1.00 91.75 88 ASP A CA 1
ATOM 691 C C . ASP A 1 88 ? -11.865 -0.327 12.774 1.00 91.75 88 ASP A C 1
ATOM 693 O O . ASP A 1 88 ? -12.243 0.436 11.877 1.00 91.75 88 ASP A O 1
ATOM 697 N N . THR A 1 89 ? -10.604 -0.761 12.874 1.00 95.56 89 THR A N 1
ATOM 698 C CA . THR A 1 89 ? -9.529 -0.355 11.970 1.00 95.56 89 THR A CA 1
ATOM 699 C C . THR A 1 89 ? -9.612 -1.120 10.649 1.00 95.56 89 THR A C 1
ATOM 701 O O . THR A 1 89 ? -9.564 -2.347 10.615 1.00 95.56 89 THR A O 1
ATOM 704 N N . GLU A 1 90 ? -9.701 -0.386 9.539 1.00 96.44 90 GLU A N 1
ATOM 705 C CA . GLU A 1 90 ? -9.647 -0.937 8.182 1.00 96.44 90 GLU A CA 1
ATOM 706 C C . GLU A 1 90 ? -8.364 -0.462 7.503 1.00 96.44 90 GLU A C 1
ATOM 708 O O . GLU A 1 90 ? -8.182 0.738 7.276 1.00 96.44 90 GLU A O 1
ATOM 713 N N . ILE A 1 91 ? -7.496 -1.405 7.137 1.00 97.38 91 ILE A N 1
ATOM 714 C CA . ILE A 1 91 ? -6.243 -1.127 6.433 1.00 97.38 91 ILE A CA 1
ATOM 715 C C . ILE A 1 91 ? -6.290 -1.823 5.077 1.00 97.38 91 ILE A C 1
ATOM 717 O O . ILE A 1 91 ? -6.543 -3.025 5.010 1.00 97.38 91 ILE A O 1
ATOM 721 N N . LEU A 1 92 ? -6.049 -1.082 3.997 1.00 96.94 92 LEU A N 1
ATOM 722 C CA . LEU A 1 92 ? -5.801 -1.672 2.681 1.00 96.94 92 LEU A CA 1
ATOM 723 C C . LEU A 1 92 ? -4.303 -1.872 2.498 1.00 96.94 92 LEU A C 1
ATOM 725 O O . LEU A 1 92 ? -3.529 -0.969 2.789 1.00 96.94 92 LEU A O 1
ATOM 729 N N . GLN A 1 93 ? -3.906 -3.034 1.999 1.00 96.75 93 GLN A N 1
ATOM 730 C CA . GLN A 1 93 ? -2.531 -3.337 1.635 1.00 96.75 93 GLN A CA 1
ATOM 731 C C . GLN A 1 93 ? -2.460 -3.604 0.139 1.00 96.75 93 GLN A C 1
ATOM 733 O O . GLN A 1 93 ? -3.303 -4.309 -0.409 1.00 96.75 93 GLN A O 1
ATOM 738 N N . THR A 1 94 ? -1.434 -3.076 -0.517 1.00 96.06 94 THR A N 1
ATOM 739 C CA . THR A 1 94 ? -1.068 -3.467 -1.875 1.00 96.06 94 THR A CA 1
ATOM 740 C C . THR A 1 94 ? 0.438 -3.616 -1.997 1.00 96.06 94 THR A C 1
ATOM 742 O O . THR A 1 94 ? 1.188 -2.900 -1.340 1.00 96.06 94 THR A O 1
ATOM 745 N N . ARG A 1 95 ? 0.884 -4.551 -2.835 1.00 95.50 95 ARG A N 1
ATOM 746 C CA . ARG A 1 95 ? 2.304 -4.770 -3.106 1.00 95.50 95 ARG A CA 1
ATOM 747 C C . ARG A 1 95 ? 2.654 -4.312 -4.508 1.00 95.50 95 ARG A C 1
ATOM 749 O O . ARG A 1 95 ? 2.147 -4.847 -5.492 1.00 95.50 95 ARG A O 1
ATOM 756 N N . VAL A 1 96 ? 3.552 -3.341 -4.587 1.00 95.12 96 VAL A N 1
ATOM 757 C CA . VAL A 1 96 ? 4.045 -2.773 -5.838 1.00 95.12 96 VAL A CA 1
ATOM 758 C C . VAL A 1 96 ? 5.365 -3.436 -6.204 1.00 95.12 96 VAL A C 1
ATOM 760 O O . VAL A 1 96 ? 6.328 -3.367 -5.442 1.00 95.12 96 VAL A O 1
ATOM 763 N N . VAL A 1 97 ? 5.427 -4.053 -7.383 1.00 92.81 97 VAL A N 1
ATOM 764 C CA . VAL A 1 97 ? 6.628 -4.715 -7.904 1.00 92.81 97 VAL A CA 1
ATOM 765 C C . VAL A 1 97 ? 7.272 -3.812 -8.958 1.00 92.81 97 VAL A C 1
ATOM 767 O O . VAL A 1 97 ? 6.797 -3.763 -10.098 1.00 92.81 97 VAL A O 1
ATOM 770 N N . PRO A 1 98 ? 8.330 -3.061 -8.613 1.00 91.44 98 PRO A N 1
ATOM 771 C CA . PRO A 1 98 ? 9.090 -2.291 -9.580 1.00 91.44 98 PRO A CA 1
ATOM 772 C C . PRO A 1 98 ? 9.850 -3.193 -10.554 1.00 91.44 98 PRO A C 1
ATOM 774 O O . PRO A 1 98 ? 10.318 -4.280 -10.216 1.00 91.44 98 PRO A O 1
ATOM 777 N N . ARG A 1 99 ? 10.017 -2.705 -11.783 1.00 89.75 99 ARG A N 1
ATOM 778 C CA . ARG A 1 99 ? 10.782 -3.375 -12.839 1.00 89.75 99 ARG A CA 1
ATOM 779 C C . ARG A 1 99 ? 11.610 -2.368 -13.629 1.00 89.75 99 ARG A C 1
ATOM 781 O O . ARG A 1 99 ? 11.382 -1.159 -13.540 1.00 89.75 99 ARG A O 1
ATOM 788 N N . GLY A 1 100 ? 12.588 -2.884 -14.373 1.00 87.38 100 GLY A N 1
ATOM 789 C CA . GLY A 1 100 ? 13.512 -2.074 -15.165 1.00 87.38 100 GLY A CA 1
ATOM 790 C C . GLY A 1 100 ? 14.177 -0.982 -14.325 1.00 87.38 100 GLY A C 1
ATOM 791 O O . GLY A 1 100 ? 14.526 -1.209 -13.169 1.00 87.38 100 GLY A O 1
ATOM 792 N N . LEU A 1 101 ? 14.258 0.225 -14.885 1.00 86.56 101 LEU A N 1
ATOM 793 C CA . LEU A 1 101 ? 14.907 1.372 -14.247 1.00 86.56 101 LEU A CA 1
ATOM 794 C C . LEU A 1 101 ? 14.343 1.694 -12.852 1.00 86.56 101 LEU A C 1
ATOM 796 O O . LEU A 1 101 ? 15.087 2.109 -11.970 1.00 86.56 101 LEU A O 1
ATOM 800 N N . TYR A 1 102 ? 13.043 1.495 -12.619 1.00 89.12 102 TYR A N 1
ATOM 801 C CA . TYR A 1 102 ? 12.452 1.766 -11.306 1.00 89.12 102 TYR A CA 1
ATOM 802 C C . TYR A 1 102 ? 12.934 0.784 -10.236 1.00 89.12 102 TYR A C 1
ATOM 804 O O . TYR A 1 102 ? 13.117 1.197 -9.092 1.00 89.12 102 TYR A O 1
ATOM 812 N N . LYS A 1 103 ? 13.187 -0.484 -10.599 1.00 89.62 103 LYS A N 1
ATOM 813 C CA . LYS A 1 103 ? 13.825 -1.455 -9.695 1.00 89.62 103 LYS A CA 1
ATOM 814 C C . LYS A 1 103 ? 15.226 -0.968 -9.339 1.00 89.62 103 LYS A C 1
ATOM 816 O O . LYS A 1 103 ? 15.555 -0.899 -8.160 1.00 89.62 103 LYS A O 1
ATOM 821 N N . ASP A 1 104 ? 16.002 -0.550 -10.337 1.00 86.94 104 ASP A N 1
ATOM 822 C CA . ASP A 1 104 ? 17.372 -0.066 -10.136 1.00 86.94 104 ASP A CA 1
ATOM 823 C C . ASP A 1 104 ? 17.413 1.167 -9.220 1.00 86.94 104 ASP A C 1
ATOM 825 O O . ASP A 1 104 ? 18.219 1.229 -8.291 1.00 86.94 104 ASP A O 1
ATOM 829 N N . LEU A 1 105 ? 16.497 2.122 -9.421 1.00 87.62 105 LEU A N 1
ATOM 830 C CA . LEU A 1 105 ? 16.366 3.305 -8.567 1.00 87.62 105 LEU A CA 1
ATOM 831 C C . LEU A 1 105 ? 15.985 2.934 -7.131 1.00 87.62 105 LEU A C 1
ATOM 833 O O . LEU A 1 105 ? 16.588 3.443 -6.189 1.00 87.62 105 LEU A O 1
ATOM 837 N N . ILE A 1 106 ? 15.012 2.040 -6.940 1.00 87.44 106 ILE A N 1
ATOM 838 C CA . ILE A 1 106 ? 14.594 1.611 -5.599 1.00 87.44 106 ILE A CA 1
ATOM 839 C C . ILE A 1 106 ? 15.719 0.859 -4.889 1.00 87.44 106 ILE A C 1
ATOM 841 O O . ILE A 1 106 ? 15.916 1.075 -3.698 1.00 87.44 106 ILE A O 1
ATOM 845 N N . VAL A 1 107 ? 16.489 0.025 -5.592 1.00 84.75 107 VAL A N 1
ATOM 846 C CA . VAL A 1 107 ? 17.665 -0.648 -5.021 1.00 84.75 107 VAL A CA 1
ATOM 847 C C . VAL A 1 107 ? 18.736 0.373 -4.631 1.00 84.75 107 VAL A C 1
ATOM 849 O O . VAL A 1 107 ? 19.270 0.304 -3.526 1.00 84.75 107 VAL A O 1
ATOM 852 N N . TYR A 1 108 ? 19.013 1.354 -5.495 1.00 82.06 108 TYR A N 1
ATOM 853 C CA . TYR A 1 108 ? 19.997 2.405 -5.229 1.00 82.06 108 TYR A CA 1
ATOM 854 C C . TYR A 1 108 ? 19.631 3.251 -3.997 1.00 82.06 108 TYR A C 1
ATOM 856 O O . TYR A 1 108 ? 20.450 3.437 -3.096 1.00 82.06 108 TYR A O 1
ATOM 864 N N . TYR A 1 109 ? 18.386 3.730 -3.926 1.00 77.62 109 TYR A N 1
ATOM 865 C CA . TYR A 1 109 ? 17.899 4.568 -2.827 1.00 77.62 109 TYR A CA 1
ATOM 866 C C . TYR A 1 109 ? 17.543 3.770 -1.559 1.00 77.62 109 TYR A C 1
ATOM 868 O O . TYR A 1 109 ? 17.670 4.281 -0.443 1.00 77.62 109 TYR A O 1
ATOM 876 N N . GLY A 1 110 ? 17.147 2.503 -1.700 1.00 66.00 110 GLY A N 1
ATOM 877 C CA . GLY A 1 110 ? 16.725 1.611 -0.613 1.00 66.00 110 GLY A CA 1
ATOM 878 C C . GLY A 1 110 ? 17.829 1.269 0.393 1.00 66.00 110 GLY A C 1
ATOM 879 O O . GLY A 1 110 ? 17.544 0.780 1.488 1.00 66.00 110 GLY A O 1
ATOM 880 N N . CYS A 1 111 ? 19.090 1.591 0.090 1.00 60.59 111 CYS A N 1
ATOM 881 C CA . CYS A 1 111 ? 20.196 1.496 1.042 1.00 60.59 111 CYS A CA 1
ATOM 882 C C . CYS A 1 111 ? 19.953 2.327 2.313 1.00 60.59 111 CYS A C 1
ATOM 884 O O . CYS A 1 111 ? 20.339 1.888 3.397 1.00 60.59 111 CYS A O 1
ATOM 886 N N . TYR A 1 112 ? 19.253 3.462 2.218 1.00 61.97 112 TYR A N 1
ATOM 887 C CA . TYR A 1 112 ? 19.172 4.437 3.309 1.00 61.97 112 TYR A CA 1
ATOM 888 C C . TYR A 1 112 ? 17.947 4.247 4.214 1.00 61.97 112 TYR A C 1
ATOM 890 O O . TYR A 1 112 ? 18.129 4.023 5.406 1.00 61.97 112 TYR A O 1
ATOM 898 N N . ASN A 1 113 ? 16.723 4.237 3.667 1.00 70.06 113 ASN A N 1
ATOM 899 C CA . ASN A 1 113 ? 15.480 4.109 4.445 1.00 70.06 113 ASN A CA 1
ATOM 900 C C . ASN A 1 113 ? 14.508 3.104 3.808 1.00 70.06 113 ASN A C 1
ATOM 902 O O . ASN A 1 113 ? 14.105 3.264 2.656 1.00 70.06 113 ASN A O 1
ATOM 906 N N . SER A 1 114 ? 14.098 2.088 4.573 1.00 84.06 114 SER A N 1
ATOM 907 C CA . SER A 1 114 ? 13.133 1.069 4.133 1.00 84.06 114 SER A CA 1
ATOM 908 C C . SER A 1 114 ? 11.674 1.424 4.429 1.00 84.06 114 SER A C 1
ATOM 910 O O . SER A 1 114 ? 10.789 0.826 3.829 1.00 84.06 114 SER A O 1
ATOM 912 N N . LEU A 1 115 ? 11.402 2.410 5.289 1.00 90.06 115 LEU A N 1
ATOM 913 C CA . LEU A 1 115 ? 10.051 2.792 5.707 1.00 90.06 115 LEU A CA 1
ATOM 914 C C . LEU A 1 115 ? 9.787 4.285 5.471 1.00 90.06 115 LEU A C 1
ATOM 916 O O . LEU A 1 115 ? 10.612 5.131 5.818 1.00 90.06 115 LEU A O 1
ATOM 920 N N . TYR A 1 116 ? 8.607 4.607 4.948 1.00 90.62 116 TYR A N 1
ATOM 921 C CA . TYR A 1 116 ? 8.093 5.968 4.834 1.00 90.62 116 TYR A CA 1
ATOM 922 C C . TYR A 1 116 ? 6.612 6.034 5.225 1.00 90.62 116 TYR A C 1
ATOM 924 O O . TYR A 1 116 ? 5.828 5.188 4.811 1.00 90.62 116 TYR A O 1
ATOM 932 N N . VAL A 1 117 ? 6.228 7.059 5.988 1.00 92.56 117 VAL A N 1
ATOM 933 C CA . VAL A 1 117 ? 4.829 7.380 6.297 1.00 92.56 117 VAL A CA 1
ATOM 934 C C . VAL A 1 117 ? 4.430 8.670 5.581 1.00 92.56 117 VAL A C 1
ATOM 936 O O . VAL A 1 117 ? 5.038 9.718 5.794 1.00 92.56 117 VAL A O 1
ATOM 939 N N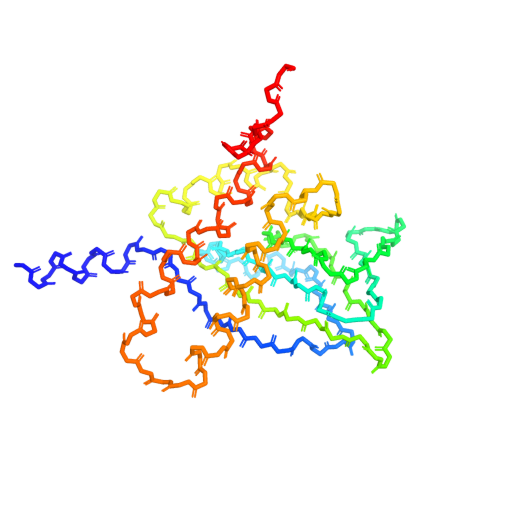 . LEU A 1 118 ? 3.410 8.584 4.730 1.00 91.12 118 LEU A N 1
ATOM 940 C CA . LEU A 1 118 ? 2.745 9.726 4.110 1.00 91.12 118 LEU A CA 1
ATOM 941 C C . LEU A 1 118 ? 1.617 10.177 5.045 1.00 91.12 118 LEU A C 1
ATOM 943 O O . LEU A 1 118 ? 0.551 9.557 5.085 1.00 91.12 118 LEU A O 1
ATOM 947 N N . ASP A 1 119 ? 1.890 11.230 5.807 1.00 88.38 119 ASP A N 1
ATOM 948 C CA . ASP A 1 119 ? 0.988 11.798 6.807 1.00 88.38 119 ASP A CA 1
ATOM 949 C C . ASP A 1 119 ? 0.205 13.020 6.293 1.00 88.38 119 ASP A C 1
ATOM 951 O O . ASP A 1 119 ? 0.395 13.501 5.170 1.00 88.38 119 ASP A O 1
ATOM 955 N N . SER A 1 120 ? -0.664 13.548 7.158 1.00 80.69 120 SER A N 1
ATOM 956 C CA . SER A 1 120 ? -1.509 14.725 6.903 1.00 80.69 120 SER A CA 1
ATOM 957 C C . SER A 1 120 ? -0.784 15.987 6.400 1.00 80.69 120 SER A C 1
ATOM 959 O O . SER A 1 120 ? -1.442 16.870 5.853 1.00 80.69 120 SER A O 1
ATOM 961 N N . GLY A 1 121 ? 0.546 16.082 6.516 1.00 80.19 121 GLY A N 1
ATOM 962 C CA . GLY A 1 121 ? 1.336 17.171 5.936 1.00 80.19 121 GLY A CA 1
ATOM 963 C C . GLY A 1 121 ? 1.385 17.157 4.403 1.00 80.19 121 GLY A C 1
ATOM 964 O O . GLY A 1 121 ? 1.795 18.140 3.791 1.00 80.19 121 GLY A O 1
ATOM 965 N N . HIS A 1 122 ? 0.946 16.070 3.765 1.00 82.38 122 HIS A N 1
ATOM 966 C CA . HIS A 1 122 ? 0.968 15.870 2.316 1.00 82.38 122 HIS A CA 1
ATOM 967 C C . HIS A 1 122 ? -0.429 15.985 1.679 1.00 82.38 122 HIS A C 1
ATOM 969 O O . HIS A 1 122 ? -0.885 15.091 0.956 1.00 82.38 122 HIS A O 1
ATOM 975 N N . ILE A 1 123 ? -1.099 17.110 1.946 1.00 81.75 123 ILE A N 1
ATOM 976 C CA . ILE A 1 123 ? -2.509 17.370 1.603 1.00 81.75 123 ILE A CA 1
ATOM 977 C C . ILE A 1 123 ? -2.858 17.198 0.117 1.00 81.75 123 ILE A C 1
ATOM 979 O O . ILE A 1 123 ? -3.968 16.773 -0.190 1.00 81.75 123 ILE A O 1
ATOM 983 N N . ASP A 1 124 ? -1.921 17.461 -0.797 1.00 84.88 124 ASP A N 1
ATOM 984 C CA . ASP A 1 124 ? -2.183 17.389 -2.241 1.00 84.88 124 ASP A CA 1
ATOM 985 C C . ASP A 1 124 ? -2.083 15.959 -2.793 1.00 84.88 124 ASP A C 1
ATOM 987 O O . ASP A 1 124 ? -2.700 15.620 -3.803 1.00 84.88 124 ASP A O 1
ATOM 991 N N . VAL A 1 125 ? -1.308 15.094 -2.130 1.00 89.25 125 VAL A N 1
ATOM 992 C CA . VAL A 1 125 ? -1.023 13.734 -2.613 1.00 89.25 125 VAL A CA 1
ATOM 993 C C . VAL A 1 125 ? -1.969 12.709 -2.002 1.00 89.25 125 VAL A C 1
ATOM 995 O O . VAL A 1 125 ? -2.385 11.782 -2.698 1.00 89.25 125 VAL A O 1
ATOM 998 N N . ILE A 1 126 ? -2.336 12.869 -0.728 1.00 92.38 126 ILE A N 1
ATOM 999 C CA . ILE A 1 126 ? -3.174 11.903 -0.003 1.00 92.38 126 ILE A CA 1
ATOM 1000 C C . ILE A 1 126 ? -4.518 11.631 -0.696 1.00 92.38 126 ILE A C 1
ATOM 1002 O O . ILE A 1 126 ? -4.833 10.454 -0.895 1.00 92.38 126 ILE A O 1
ATOM 1006 N N . PRO A 1 127 ? -5.305 12.645 -1.113 1.00 92.31 127 PRO A N 1
ATOM 1007 C CA . PRO A 1 127 ? -6.589 12.398 -1.762 1.00 92.31 127 PRO A CA 1
ATOM 1008 C C . PRO A 1 127 ? -6.420 11.581 -3.044 1.00 92.31 127 PRO A C 1
ATOM 1010 O O . PRO A 1 127 ? -7.114 10.586 -3.249 1.00 92.31 127 PRO A O 1
ATOM 1013 N N . VAL A 1 128 ? -5.420 11.925 -3.860 1.00 94.12 128 VAL A N 1
ATOM 1014 C CA . VAL A 1 128 ? -5.116 11.194 -5.096 1.00 94.12 128 VAL A CA 1
ATOM 1015 C C . VAL A 1 128 ? -4.698 9.758 -4.783 1.00 94.12 128 VAL A C 1
ATOM 1017 O O . VAL A 1 128 ? -5.223 8.827 -5.386 1.00 94.12 128 VAL A O 1
ATOM 1020 N N . ALA A 1 129 ? -3.815 9.551 -3.804 1.00 95.25 129 ALA A N 1
ATOM 1021 C CA . ALA A 1 129 ? -3.388 8.217 -3.391 1.00 95.25 129 ALA A CA 1
ATOM 1022 C C . ALA A 1 129 ? -4.555 7.354 -2.886 1.00 95.25 129 ALA A C 1
ATOM 1024 O O . ALA A 1 129 ? -4.637 6.173 -3.235 1.00 95.25 129 ALA A O 1
ATOM 1025 N N . SER A 1 130 ? -5.491 7.941 -2.130 1.00 95.31 130 SER A N 1
ATOM 1026 C CA . SER A 1 130 ? -6.688 7.241 -1.640 1.00 95.31 130 SER A CA 1
ATOM 1027 C C . SER A 1 130 ? -7.635 6.814 -2.760 1.00 95.31 130 SER A C 1
ATOM 1029 O O . SER A 1 130 ? -8.158 5.696 -2.730 1.00 95.31 130 SER A O 1
ATOM 1031 N N . GLU A 1 131 ? -7.796 7.641 -3.793 1.00 94.75 131 GLU A N 1
ATOM 1032 C CA . GLU A 1 131 ? -8.585 7.282 -4.970 1.00 94.75 131 GLU A CA 1
ATOM 1033 C C . GLU A 1 131 ? -7.884 6.205 -5.802 1.00 94.75 131 GLU A C 1
ATOM 1035 O O . GLU A 1 131 ? -8.524 5.237 -6.213 1.00 94.75 131 GLU A O 1
ATOM 1040 N N . MET A 1 132 ? -6.563 6.302 -5.984 1.00 95.06 132 MET A N 1
ATOM 1041 C CA . MET A 1 132 ? -5.780 5.313 -6.732 1.00 95.06 132 MET A CA 1
ATOM 1042 C C . MET A 1 132 ? -5.834 3.923 -6.087 1.00 95.06 132 MET A C 1
ATOM 1044 O O . MET A 1 132 ? -6.106 2.938 -6.776 1.00 95.06 132 MET A O 1
ATOM 1048 N N . ILE A 1 133 ? -5.643 3.816 -4.766 1.00 95.06 133 ILE A N 1
ATOM 1049 C CA . ILE A 1 133 ? -5.717 2.517 -4.075 1.00 95.06 133 ILE A CA 1
ATOM 1050 C C . ILE A 1 133 ? -7.152 1.967 -4.044 1.00 95.06 133 ILE A C 1
ATOM 1052 O O . ILE A 1 133 ? -7.374 0.769 -4.229 1.00 95.06 133 ILE A O 1
ATOM 1056 N N . SER A 1 134 ? -8.154 2.837 -3.895 1.00 93.19 134 SER A N 1
ATOM 1057 C CA . SER A 1 134 ? -9.565 2.438 -3.956 1.00 93.19 134 SER A CA 1
ATOM 1058 C C . SER A 1 134 ? -9.963 1.956 -5.352 1.00 93.19 134 SER A C 1
ATOM 1060 O O . SER A 1 134 ? -10.735 1.001 -5.486 1.00 93.19 134 SER A O 1
ATOM 1062 N N . LEU A 1 135 ? -9.432 2.592 -6.399 1.00 91.75 135 LEU A N 1
ATOM 1063 C CA . LEU A 1 135 ? -9.609 2.179 -7.785 1.00 91.75 135 LEU A CA 1
ATOM 1064 C C . LEU A 1 135 ? -8.969 0.810 -8.030 1.00 91.75 135 LEU A C 1
ATOM 1066 O O . LEU A 1 135 ? -9.651 -0.059 -8.569 1.00 91.75 135 LEU A O 1
ATOM 1070 N N . LEU A 1 136 ? -7.733 0.573 -7.570 1.00 91.38 136 LEU A N 1
ATOM 1071 C CA . LEU A 1 136 ? -7.094 -0.750 -7.649 1.00 91.38 136 LEU A CA 1
ATOM 1072 C C . LEU A 1 136 ? -7.968 -1.846 -7.032 1.00 91.38 136 LEU A C 1
ATOM 1074 O O . LEU A 1 136 ? -8.186 -2.887 -7.652 1.00 91.38 136 LEU A O 1
ATOM 1078 N N . LEU A 1 137 ? -8.534 -1.596 -5.847 1.00 91.31 137 LEU A N 1
ATOM 1079 C CA . LEU A 1 137 ? -9.374 -2.574 -5.154 1.00 91.31 137 LEU A CA 1
ATOM 1080 C C . LEU A 1 137 ? -10.656 -2.887 -5.943 1.00 91.31 137 LEU A C 1
ATOM 1082 O O . LEU A 1 137 ? -11.110 -4.032 -5.986 1.00 91.31 137 LEU A O 1
ATOM 1086 N N . LYS A 1 138 ? -11.264 -1.874 -6.574 1.00 88.75 138 LYS A N 1
ATOM 1087 C CA . LYS A 1 138 ? -12.435 -2.055 -7.450 1.00 88.75 138 LYS A CA 1
ATOM 1088 C C . LYS A 1 138 ? -12.064 -2.831 -8.714 1.00 88.75 138 LYS A C 1
ATOM 1090 O O . LYS A 1 138 ? -12.805 -3.728 -9.116 1.00 88.75 138 LYS A O 1
ATOM 1095 N N . LEU A 1 139 ? -10.920 -2.507 -9.314 1.00 85.50 139 LEU A N 1
ATOM 1096 C CA . LEU A 1 139 ? -10.421 -3.140 -10.529 1.00 85.50 139 LEU A CA 1
ATOM 1097 C C . LEU A 1 139 ? -10.165 -4.631 -10.310 1.00 85.50 139 LEU A C 1
ATOM 1099 O O . LEU A 1 139 ? -10.709 -5.436 -11.062 1.00 85.50 139 LEU A O 1
ATOM 1103 N N . GLN A 1 140 ? -9.473 -5.015 -9.236 1.00 82.62 140 GLN A N 1
ATOM 1104 C CA . GLN A 1 140 ? -9.177 -6.417 -8.916 1.00 82.62 140 GLN A CA 1
ATOM 1105 C C . GLN A 1 140 ? -10.445 -7.297 -8.839 1.00 82.62 140 GLN A C 1
ATOM 1107 O O . GLN A 1 140 ? -10.442 -8.445 -9.283 1.00 82.62 140 GLN A O 1
ATOM 1112 N N . LYS A 1 141 ? -11.570 -6.748 -8.354 1.00 76.00 141 LYS A N 1
ATOM 1113 C CA . LYS A 1 141 ? -12.864 -7.457 -8.288 1.00 76.00 141 LYS A CA 1
ATOM 1114 C C . LYS A 1 141 ? -13.520 -7.677 -9.654 1.00 76.00 141 LYS A C 1
ATOM 1116 O O . LYS A 1 141 ? -14.320 -8.596 -9.798 1.00 76.00 141 LYS A O 1
ATOM 1121 N N . SER A 1 142 ? -13.206 -6.841 -10.644 1.00 72.38 142 SER A N 1
ATOM 1122 C CA . SER A 1 142 ? -13.887 -6.817 -11.947 1.00 72.38 142 SER A CA 1
ATOM 1123 C C . SER A 1 142 ? -13.317 -7.789 -12.994 1.00 72.38 142 SER A C 1
ATOM 1125 O O . SER A 1 142 ? -13.979 -8.024 -14.000 1.00 72.38 142 SER A O 1
ATOM 1127 N N . LYS A 1 143 ? -12.120 -8.366 -12.770 1.00 63.44 143 LYS A N 1
ATOM 1128 C CA . LYS A 1 143 ? -11.398 -9.294 -13.681 1.00 63.44 143 LYS A CA 1
ATOM 1129 C C . LYS A 1 143 ? -11.417 -8.911 -15.184 1.00 63.44 143 LYS A C 1
ATOM 1131 O O . LYS A 1 143 ? -11.425 -9.785 -16.044 1.00 63.44 143 LYS A O 1
ATOM 1136 N N . SER A 1 144 ? -11.443 -7.620 -15.512 1.00 61.56 144 SER A N 1
ATOM 1137 C CA . SER A 1 144 ? -11.466 -7.097 -16.886 1.00 61.56 144 SER A CA 1
ATOM 1138 C C . SER A 1 144 ? -10.058 -6.855 -17.453 1.00 61.56 144 SER A C 1
ATOM 1140 O O . SER A 1 144 ? -9.164 -6.436 -16.730 1.00 61.56 144 SER A O 1
ATOM 1142 N N . GLU A 1 145 ? -9.847 -7.020 -18.762 1.00 59.81 145 GLU A N 1
ATOM 1143 C CA . GLU A 1 145 ? -8.576 -6.670 -19.433 1.00 59.81 145 GLU A CA 1
ATOM 1144 C C . GLU A 1 145 ? -8.194 -5.182 -19.280 1.00 59.81 145 GLU A C 1
ATOM 1146 O O . GLU A 1 145 ? -7.012 -4.838 -19.315 1.00 59.81 145 GLU A O 1
ATOM 1151 N N . ALA A 1 146 ? -9.166 -4.297 -19.018 1.00 61.47 146 ALA A N 1
ATOM 1152 C CA . ALA A 1 146 ? -8.920 -2.887 -18.694 1.00 61.47 146 ALA A CA 1
ATOM 1153 C C . ALA A 1 146 ? -8.055 -2.701 -17.428 1.00 61.47 146 ALA A C 1
ATOM 1155 O O . ALA A 1 146 ? -7.378 -1.679 -17.289 1.00 61.47 146 ALA A O 1
ATOM 1156 N N . ILE A 1 147 ? -8.031 -3.700 -16.535 1.00 61.94 147 ILE A N 1
ATOM 1157 C CA . ILE A 1 147 ? -7.245 -3.707 -15.294 1.00 61.94 147 ILE A CA 1
ATOM 1158 C C . ILE A 1 147 ? -5.754 -3.536 -15.595 1.00 61.94 147 ILE A C 1
ATOM 1160 O O . ILE A 1 147 ? -5.116 -2.671 -15.001 1.00 61.94 147 ILE A O 1
ATOM 1164 N N . LEU A 1 148 ? -5.223 -4.267 -16.584 1.00 63.12 148 LEU A N 1
ATOM 1165 C CA . LEU A 1 148 ? -3.797 -4.225 -16.934 1.00 63.12 148 LEU A CA 1
ATOM 1166 C C . LEU A 1 148 ? -3.354 -2.839 -17.422 1.00 63.12 148 LEU A C 1
ATOM 1168 O O . LEU A 1 148 ? -2.200 -2.457 -17.245 1.00 63.12 148 LEU A O 1
ATOM 1172 N N . SER A 1 149 ? -4.266 -2.069 -18.025 1.00 72.44 149 SER A N 1
ATOM 1173 C CA . SER A 1 149 ? -3.947 -0.735 -18.549 1.00 72.44 149 SER A CA 1
ATOM 1174 C C . SER A 1 149 ? -3.850 0.342 -17.462 1.00 72.44 149 SER A C 1
ATOM 1176 O O . SER A 1 149 ? -3.095 1.297 -17.627 1.00 72.44 149 SER A O 1
ATOM 1178 N N . LEU A 1 150 ? -4.575 0.182 -16.348 1.00 85.12 150 LEU A N 1
ATOM 1179 C CA . LEU A 1 150 ? -4.588 1.135 -15.231 1.00 85.12 150 LEU A CA 1
ATOM 1180 C C . LEU A 1 150 ? -3.650 0.729 -14.089 1.00 85.12 150 LEU A C 1
ATOM 1182 O O . LEU A 1 150 ? -3.180 1.584 -13.346 1.00 85.12 150 LEU A O 1
ATOM 1186 N N . GLU A 1 151 ? -3.319 -0.552 -13.964 1.00 87.62 151 GLU A N 1
ATOM 1187 C CA . GLU A 1 151 ? -2.395 -1.041 -12.940 1.00 87.62 151 GLU A CA 1
ATOM 1188 C C . GLU A 1 151 ? -0.980 -0.464 -13.099 1.00 87.62 151 GLU A C 1
ATOM 1190 O O . GLU A 1 151 ? -0.348 -0.063 -12.121 1.00 87.62 151 GLU A O 1
ATOM 1195 N N . VAL A 1 152 ? -0.495 -0.351 -14.338 1.00 88.75 152 VAL A N 1
ATOM 1196 C CA . VAL A 1 152 ? 0.822 0.232 -14.635 1.00 88.75 152 VAL A CA 1
ATOM 1197 C C . VAL A 1 152 ? 0.917 1.696 -14.179 1.00 88.75 152 VAL A C 1
ATOM 1199 O O . VAL A 1 152 ? 1.801 2.000 -13.381 1.00 88.75 152 VAL A O 1
ATOM 1202 N N . PRO A 1 153 ? 0.037 2.629 -14.594 1.00 91.19 153 PRO A N 1
ATOM 1203 C CA . PRO A 1 153 ? 0.131 4.008 -14.120 1.00 91.19 153 PRO A CA 1
ATOM 1204 C C . PRO A 1 153 ? -0.068 4.136 -12.603 1.00 91.19 153 PRO A C 1
ATOM 1206 O O . PRO A 1 153 ? 0.589 4.975 -11.989 1.00 91.19 153 PRO A O 1
ATOM 1209 N N . ILE A 1 154 ? -0.902 3.299 -11.974 1.00 93.75 154 ILE A N 1
ATOM 1210 C CA . ILE A 1 154 ? -1.083 3.345 -10.517 1.00 93.75 154 ILE A CA 1
ATOM 1211 C C . ILE A 1 154 ? 0.157 2.816 -9.774 1.00 93.75 154 ILE A C 1
ATOM 1213 O O . ILE A 1 154 ? 0.610 3.433 -8.810 1.00 93.75 154 ILE A O 1
ATOM 1217 N N . SER A 1 155 ? 0.748 1.706 -10.224 1.00 93.81 155 SER A N 1
ATOM 1218 C CA . SER A 1 155 ? 1.998 1.190 -9.647 1.00 93.81 155 SER A CA 1
ATOM 1219 C C . SER A 1 155 ? 3.134 2.205 -9.789 1.00 93.81 155 SER A C 1
ATOM 1221 O O . SER A 1 155 ? 3.842 2.478 -8.818 1.00 93.81 155 SER A O 1
ATOM 1223 N N . LEU A 1 156 ? 3.253 2.847 -10.956 1.00 93.12 156 LEU A N 1
ATOM 1224 C CA . LEU A 1 156 ? 4.201 3.937 -11.173 1.00 93.12 156 LEU A CA 1
ATOM 1225 C C . LEU A 1 156 ? 3.938 5.112 -10.231 1.00 93.12 156 LEU A C 1
ATOM 1227 O O . LEU A 1 156 ? 4.889 5.645 -9.666 1.00 93.12 156 LEU A O 1
ATOM 1231 N N . PHE A 1 157 ? 2.682 5.509 -10.026 1.00 94.94 157 PHE A N 1
ATOM 1232 C CA . PHE A 1 157 ? 2.328 6.588 -9.103 1.00 94.94 157 PHE A CA 1
ATOM 1233 C C . PHE A 1 157 ? 2.859 6.326 -7.682 1.00 94.94 157 PHE A C 1
ATOM 1235 O O . PHE A 1 157 ? 3.543 7.182 -7.118 1.00 94.94 157 PHE A O 1
ATOM 1242 N N . PHE A 1 158 ? 2.651 5.124 -7.134 1.00 95.31 158 PHE A N 1
ATOM 1243 C CA . PHE A 1 158 ? 3.170 4.768 -5.808 1.00 95.31 158 PHE A CA 1
ATOM 1244 C C . PHE A 1 158 ? 4.702 4.689 -5.759 1.00 95.31 158 PHE A C 1
ATOM 1246 O O . PHE A 1 158 ? 5.303 5.157 -4.789 1.00 95.31 158 PHE A O 1
ATOM 1253 N N . ILE A 1 159 ? 5.347 4.181 -6.816 1.00 93.81 159 ILE A N 1
ATOM 1254 C CA . ILE A 1 159 ? 6.813 4.199 -6.942 1.00 93.81 159 ILE A CA 1
ATOM 1255 C C . ILE A 1 159 ? 7.349 5.634 -6.890 1.00 93.81 159 ILE A C 1
ATOM 1257 O O . ILE A 1 159 ? 8.324 5.895 -6.188 1.00 93.81 159 ILE A O 1
ATOM 1261 N N . HIS A 1 160 ? 6.720 6.579 -7.596 1.00 91.81 160 HIS A N 1
ATOM 1262 C CA . HIS A 1 160 ? 7.170 7.973 -7.610 1.00 91.81 160 HIS A CA 1
ATOM 1263 C C . HIS A 1 160 ? 6.984 8.657 -6.255 1.00 91.81 160 HIS A C 1
ATOM 1265 O O . HIS A 1 160 ? 7.841 9.450 -5.869 1.00 91.81 160 HIS A O 1
ATOM 1271 N N . ILE A 1 161 ? 5.909 8.360 -5.514 1.00 91.69 161 ILE A N 1
ATOM 1272 C CA . ILE A 1 161 ? 5.750 8.862 -4.139 1.00 91.69 161 ILE A CA 1
ATOM 1273 C C . ILE A 1 161 ? 6.908 8.371 -3.267 1.00 91.69 161 ILE A C 1
ATOM 1275 O O . ILE A 1 161 ? 7.571 9.179 -2.615 1.00 91.69 161 ILE A O 1
ATOM 1279 N N . TYR A 1 162 ? 7.180 7.064 -3.299 1.00 90.88 162 TYR A N 1
ATOM 1280 C CA . TYR A 1 162 ? 8.254 6.461 -2.515 1.00 90.88 162 TYR A CA 1
ATOM 1281 C C . TYR A 1 162 ? 9.625 7.051 -2.879 1.00 90.88 162 TYR A C 1
ATOM 1283 O O . TYR A 1 162 ? 10.337 7.546 -2.006 1.00 90.88 162 TYR A O 1
ATOM 1291 N N . LEU A 1 163 ? 9.975 7.072 -4.170 1.00 88.62 163 LEU A N 1
ATOM 1292 C CA . LEU A 1 163 ? 11.265 7.579 -4.641 1.00 88.62 163 LEU A CA 1
ATOM 1293 C C . LEU A 1 163 ? 11.468 9.061 -4.325 1.00 88.62 163 LEU A C 1
ATOM 1295 O O . LEU A 1 163 ? 12.548 9.419 -3.864 1.00 88.62 163 LEU A O 1
ATOM 1299 N N . ASN A 1 164 ? 10.452 9.914 -4.516 1.00 85.31 164 ASN A N 1
ATOM 1300 C CA . ASN A 1 164 ? 10.579 11.339 -4.196 1.00 85.31 164 ASN A CA 1
ATOM 1301 C C . ASN A 1 164 ? 10.912 11.556 -2.723 1.00 85.31 164 ASN A C 1
ATOM 1303 O O . ASN A 1 164 ? 11.751 12.392 -2.383 1.00 85.31 164 ASN A O 1
ATOM 1307 N N . LYS A 1 165 ? 10.299 10.767 -1.837 1.00 82.06 165 LYS A N 1
ATOM 1308 C CA . LYS A 1 165 ? 10.607 10.882 -0.421 1.00 82.06 165 LYS A CA 1
ATOM 1309 C C . LYS A 1 165 ? 12.013 10.397 -0.097 1.00 82.06 165 LYS A C 1
ATOM 1311 O O . LYS A 1 165 ? 12.738 11.107 0.593 1.00 82.06 165 LYS A O 1
ATOM 1316 N N . VAL A 1 166 ? 12.407 9.213 -0.569 1.00 79.12 166 VAL A N 1
ATOM 1317 C CA . VAL A 1 166 ? 13.730 8.659 -0.233 1.00 79.12 166 VAL A CA 1
ATOM 1318 C C . VAL A 1 166 ? 14.859 9.500 -0.840 1.00 79.12 166 VAL A C 1
ATOM 1320 O O . VAL A 1 166 ? 15.917 9.638 -0.230 1.00 79.12 166 VAL A O 1
ATOM 1323 N N . ALA A 1 167 ? 14.625 10.134 -1.991 1.00 74.75 167 ALA A N 1
ATOM 1324 C CA . ALA A 1 167 ? 15.565 11.060 -2.612 1.00 74.75 167 ALA A CA 1
ATOM 1325 C C . ALA A 1 167 ? 15.613 12.454 -1.947 1.00 74.75 167 ALA A C 1
ATOM 1327 O O . ALA A 1 167 ? 16.436 13.273 -2.351 1.00 74.75 167 ALA A O 1
ATOM 1328 N N . ASN A 1 168 ? 14.754 12.747 -0.955 1.00 67.31 168 ASN A N 1
ATOM 1329 C CA . ASN A 1 168 ? 14.524 14.097 -0.417 1.00 67.31 168 ASN A CA 1
ATOM 1330 C C . ASN A 1 168 ? 14.211 15.146 -1.505 1.00 67.31 168 ASN A C 1
ATOM 1332 O O . ASN A 1 168 ? 14.462 16.338 -1.318 1.00 67.31 168 ASN A O 1
ATOM 1336 N N . SER A 1 169 ? 13.667 14.726 -2.650 1.00 57.47 169 SER A N 1
ATOM 1337 C CA . SER A 1 169 ? 13.240 15.641 -3.701 1.00 57.47 169 SER A CA 1
ATOM 1338 C C . SER A 1 169 ? 11.834 16.147 -3.392 1.00 57.47 169 SER A C 1
ATOM 1340 O O . SER A 1 169 ? 10.932 15.386 -3.039 1.00 57.47 169 SER A O 1
ATOM 1342 N N . SER A 1 170 ? 11.632 17.459 -3.510 1.00 48.75 170 SER A N 1
ATOM 1343 C CA . SER A 1 170 ? 10.302 18.057 -3.411 1.00 48.75 170 SER A CA 1
ATOM 1344 C C . SER A 1 170 ? 9.384 17.422 -4.455 1.00 48.75 170 SER A C 1
ATOM 1346 O O . SER A 1 170 ? 9.734 17.380 -5.637 1.00 48.75 170 SER A O 1
ATOM 1348 N N . LEU A 1 171 ? 8.215 16.939 -4.028 1.00 50.84 171 LEU A N 1
ATOM 1349 C CA . LEU A 1 171 ? 7.186 16.443 -4.940 1.00 50.84 171 LEU A CA 1
ATOM 1350 C C . LEU A 1 171 ? 6.861 17.528 -5.984 1.00 50.84 171 LEU A C 1
ATOM 1352 O O . LEU A 1 171 ? 6.707 18.692 -5.609 1.00 50.84 171 LEU A O 1
ATOM 1356 N N . PRO A 1 172 ? 6.695 17.176 -7.271 1.00 44.91 172 PRO A N 1
ATOM 1357 C CA . PRO A 1 172 ? 6.428 18.147 -8.337 1.00 44.91 172 PRO A CA 1
ATOM 1358 C C . PRO A 1 172 ? 5.079 18.874 -8.191 1.00 44.91 172 PRO A C 1
ATOM 1360 O O . PRO A 1 172 ? 4.799 19.796 -8.948 1.00 44.91 172 PRO A O 1
ATOM 1363 N N . PHE A 1 173 ? 4.251 18.473 -7.223 1.00 45.56 173 PHE A N 1
ATOM 1364 C CA . PHE A 1 173 ? 2.954 19.078 -6.921 1.00 45.56 173 PHE A CA 1
ATOM 1365 C C . PHE A 1 173 ? 2.987 20.070 -5.753 1.00 45.56 173 PHE A C 1
ATOM 1367 O O . PHE A 1 173 ? 1.939 20.609 -5.420 1.00 45.56 173 PHE A O 1
ATOM 1374 N N . ASN A 1 174 ? 4.160 20.362 -5.169 1.00 38.62 174 ASN A N 1
ATOM 1375 C CA . ASN A 1 174 ? 4.322 21.457 -4.207 1.00 38.62 174 ASN A CA 1
ATOM 1376 C C . ASN A 1 174 ? 4.230 22.814 -4.934 1.00 38.62 174 ASN A C 1
ATOM 1378 O O . ASN A 1 174 ? 5.197 23.565 -5.040 1.00 38.62 174 ASN A O 1
ATOM 1382 N N . ASN A 1 175 ? 3.042 23.146 -5.435 1.00 39.78 175 ASN A N 1
ATOM 1383 C CA . ASN A 1 175 ? 2.681 24.501 -5.833 1.00 39.78 175 ASN A CA 1
ATOM 1384 C C . ASN A 1 175 ? 2.310 25.317 -4.587 1.00 39.78 175 ASN A C 1
ATOM 1386 O O . ASN A 1 175 ? 1.255 25.936 -4.521 1.00 39.78 175 ASN A O 1
ATOM 1390 N N . THR A 1 176 ? 3.204 25.372 -3.601 1.00 41.31 176 THR A N 1
ATOM 1391 C CA . THR A 1 176 ? 3.266 26.534 -2.712 1.00 41.31 176 THR A CA 1
ATOM 1392 C C . THR A 1 176 ? 4.209 27.531 -3.370 1.00 41.31 176 THR A C 1
ATOM 1394 O O . THR A 1 176 ? 5.366 27.684 -2.978 1.00 41.31 176 THR A O 1
ATOM 1397 N N . GLY A 1 177 ? 3.726 28.133 -4.458 1.00 40.31 177 GLY A N 1
ATOM 1398 C CA . GLY A 1 177 ? 4.304 29.361 -4.979 1.00 40.31 177 GLY A CA 1
ATOM 1399 C C . GLY A 1 177 ? 4.073 30.474 -3.958 1.00 40.31 177 GLY A C 1
ATOM 1400 O O . GLY A 1 177 ? 2.948 30.625 -3.496 1.00 40.31 177 GLY A O 1
ATOM 1401 N N . HIS A 1 178 ? 5.175 31.138 -3.605 1.00 34.88 178 HIS A N 1
ATOM 1402 C CA . HIS A 1 178 ? 5.339 32.447 -2.956 1.00 34.88 178 HIS A CA 1
ATOM 1403 C C . HIS A 1 178 ? 4.129 33.130 -2.305 1.00 34.88 178 HIS A C 1
ATOM 1405 O O . HIS A 1 178 ? 3.178 33.493 -3.030 1.00 34.88 178 HIS A O 1
#

Sequence (178 aa):
MEKIRQAFLSSNSSIDFIEYCSCPYIILPCSQDTQTSDLDCYIDVFYIKKGVAELMFNAPPSIKLSPGEFIFLNRKCSDCFFLTGGQDTEILQTRVVPRGLYKDLIVYYGCYNSLYVLDSGHIDVIPVASEMISLLLKLQKSKSEAILSLEVPISLFFIHIYLNKVANSSLPFNNTGH

Organism: Salmonella enterica (NCBI:txid28901)

Secondary structure (DSSP, 8-state):
-HHHHHHHHHHS-EEEEEEE--SSEEEPPPPGGG--SS----EEEEEEEES-EEEEESEEEEEEE-TT-EEEE---TT--EEEEE-TT-EEEEEEEE--THHHHHHHHHHTT-SEEEE-TT-TTTHHHHHHHHHHHHHHHHH--THHHHHHHHHHHHHHHHHHHHHTTPPPTT-----

Foldseek 3Di:
DVVVVVVVLVQFKFWPDKDKDDPFDWDAADDPVPPPPDQQFKKKKKAFQDAKKWKDKLHDDIDIDHHLKMKIFRDDNHIIITIHGDPTTTMMIIIMRHGDPLSVLCVVLVVPDGMDMDDPVNVVVSVVLVVLSVVLVVLVVVPDPVSSVSRRVSSVSVSLVVSCVSVVHDDPPPPPDD